Protein AF-A0A7X3VSR0-F1 (afdb_monomer_lite)

Structure (mmCIF, N/CA/C/O backbone):
data_AF-A0A7X3VSR0-F1
#
_entry.id   AF-A0A7X3VSR0-F1
#
loop_
_atom_site.group_PDB
_atom_site.id
_atom_site.type_symbol
_atom_site.label_atom_id
_atom_site.label_alt_id
_atom_site.label_comp_id
_atom_site.label_asym_id
_atom_site.label_entity_id
_atom_site.label_seq_id
_atom_site.pdbx_PDB_ins_code
_atom_site.Cartn_x
_atom_site.Cartn_y
_atom_site.Cartn_z
_atom_site.occupancy
_atom_site.B_iso_or_equiv
_atom_site.auth_seq_id
_atom_site.auth_comp_id
_atom_site.auth_asym_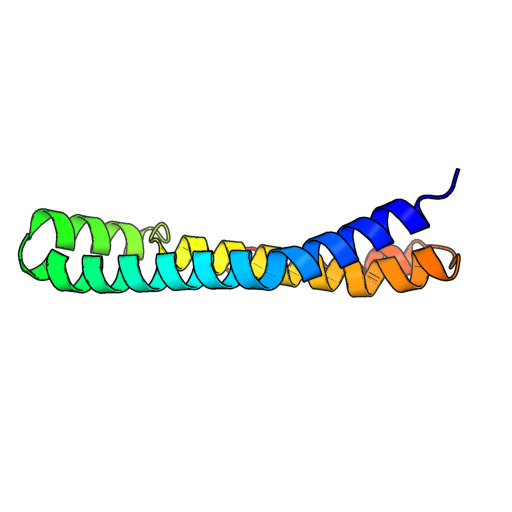id
_atom_site.auth_atom_id
_atom_site.pdbx_PDB_model_num
ATOM 1 N N . PHE A 1 1 ? 21.828 8.534 -21.388 1.00 67.94 1 PHE A N 1
ATOM 2 C CA . PHE A 1 1 ? 21.368 8.174 -20.030 1.00 67.94 1 PHE A CA 1
ATOM 3 C C . PHE A 1 1 ? 20.213 7.212 -20.214 1.00 67.94 1 PHE A C 1
ATOM 5 O O . PHE A 1 1 ? 19.333 7.540 -20.994 1.00 67.94 1 PHE A O 1
ATOM 12 N N . GLU A 1 2 ? 20.236 6.048 -19.562 1.00 77.44 2 GLU A N 1
ATOM 13 C CA . GLU A 1 2 ? 19.265 4.972 -19.809 1.00 77.44 2 GLU A CA 1
ATOM 14 C C . GLU A 1 2 ? 18.428 4.686 -18.561 1.00 77.44 2 GLU A C 1
ATOM 16 O O . GLU A 1 2 ? 18.957 4.290 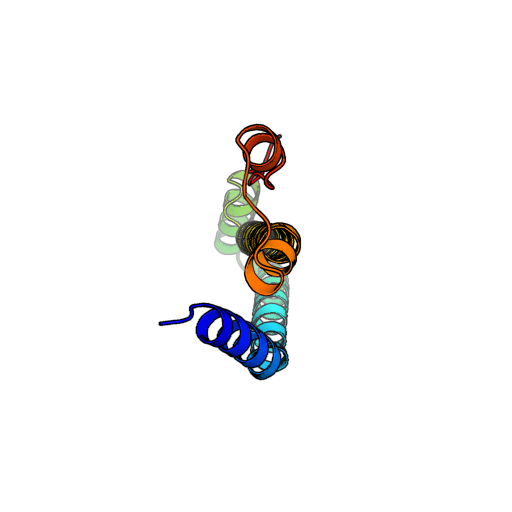-17.521 1.00 77.44 2 GLU A O 1
ATOM 21 N N . TRP A 1 3 ? 17.108 4.839 -18.672 1.00 85.19 3 TRP A N 1
ATOM 22 C CA . TRP A 1 3 ? 16.167 4.628 -17.564 1.00 85.19 3 TRP A CA 1
ATOM 23 C C . TRP A 1 3 ? 15.978 3.150 -17.190 1.00 85.19 3 TRP A C 1
ATOM 25 O O . TRP A 1 3 ? 15.480 2.847 -16.108 1.00 85.19 3 TRP A O 1
ATOM 35 N N . LYS A 1 4 ? 16.405 2.217 -18.050 1.00 89.12 4 LYS A N 1
ATOM 36 C CA . LYS A 1 4 ? 16.250 0.763 -17.862 1.00 89.12 4 LYS A CA 1
ATOM 37 C C . LYS A 1 4 ? 16.818 0.279 -16.521 1.00 89.12 4 LYS A C 1
ATOM 39 O O . LYS A 1 4 ? 16.168 -0.489 -15.816 1.00 89.12 4 LYS A O 1
ATOM 44 N N . TRP A 1 5 ? 17.990 0.783 -16.128 1.00 89.75 5 TRP A N 1
ATOM 45 C CA . TRP A 1 5 ? 18.618 0.436 -14.850 1.00 89.75 5 TRP A CA 1
ATOM 46 C C . TRP A 1 5 ? 17.788 0.880 -13.650 1.00 89.75 5 TRP A C 1
ATOM 48 O O . TRP A 1 5 ? 17.629 0.110 -12.710 1.00 89.75 5 TRP A O 1
ATOM 58 N N . TYR A 1 6 ? 17.209 2.081 -13.699 1.00 91.88 6 TYR A N 1
ATOM 59 C CA . TYR A 1 6 ? 16.367 2.601 -12.622 1.00 91.88 6 TYR A CA 1
ATOM 60 C C . TYR A 1 6 ? 15.173 1.672 -12.340 1.00 91.88 6 TYR A C 1
ATOM 62 O O . TYR A 1 6 ? 14.964 1.271 -11.195 1.00 91.88 6 TYR A O 1
ATOM 70 N N . TYR A 1 7 ? 14.454 1.240 -13.381 1.00 91.88 7 TYR A N 1
ATOM 71 C CA . TYR A 1 7 ? 13.312 0.327 -13.231 1.00 91.88 7 TYR A CA 1
ATOM 72 C C . TYR A 1 7 ? 13.714 -1.104 -12.850 1.00 91.88 7 TYR A C 1
ATOM 74 O O . TYR A 1 7 ? 13.003 -1.762 -12.087 1.00 91.88 7 TYR A O 1
ATOM 82 N N . ALA A 1 8 ? 14.868 -1.585 -13.323 1.00 90.62 8 ALA A N 1
ATOM 83 C CA . ALA A 1 8 ? 15.416 -2.869 -12.891 1.00 90.62 8 ALA A CA 1
ATOM 84 C C . ALA A 1 8 ? 15.785 -2.857 -11.396 1.00 90.62 8 ALA A C 1
ATOM 86 O O . ALA A 1 8 ? 15.450 -3.793 -10.671 1.00 90.62 8 ALA A O 1
ATOM 87 N N . PHE A 1 9 ? 16.406 -1.777 -10.905 1.00 92.69 9 PHE A N 1
ATOM 88 C CA . PHE A 1 9 ? 16.726 -1.625 -9.483 1.00 92.69 9 PHE A CA 1
ATOM 89 C C . PHE A 1 9 ? 15.474 -1.544 -8.609 1.00 92.69 9 PHE A C 1
ATOM 91 O O . PHE A 1 9 ? 15.456 -2.147 -7.538 1.00 92.69 9 PHE A O 1
ATOM 98 N N . GLN A 1 10 ? 14.414 -0.872 -9.064 1.00 91.38 10 GLN A N 1
ATOM 99 C CA . GLN A 1 10 ? 13.131 -0.872 -8.354 1.00 91.38 10 GLN A CA 1
ATOM 100 C C . GLN A 1 10 ? 12.541 -2.282 -8.231 1.00 91.38 10 GLN A C 1
ATOM 102 O O . GLN A 1 10 ? 12.080 -2.652 -7.157 1.00 91.38 10 GLN A O 1
ATOM 107 N N . GLN A 1 11 ? 12.616 -3.098 -9.289 1.00 91.75 11 GLN A N 1
ATOM 108 C CA . GLN A 1 11 ? 12.141 -4.485 -9.251 1.00 91.75 11 GLN A CA 1
ATOM 109 C C . GLN A 1 11 ? 12.916 -5.337 -8.232 1.00 91.75 11 GLN A C 1
ATOM 111 O O . GLN A 1 11 ? 12.310 -6.088 -7.469 1.00 91.75 11 GLN A O 1
ATOM 116 N N . VAL A 1 12 ? 14.246 -5.214 -8.191 1.00 94.75 12 VAL A N 1
ATOM 117 C CA . VAL A 1 12 ? 15.082 -5.923 -7.204 1.00 94.75 12 VAL A CA 1
ATOM 118 C C . VAL A 1 12 ? 14.823 -5.403 -5.784 1.00 94.75 12 VAL A C 1
ATOM 120 O O . VAL A 1 12 ? 14.778 -6.185 -4.832 1.00 94.75 12 VAL A O 1
ATOM 123 N N . GLY A 1 13 ? 14.606 -4.094 -5.633 1.00 95.94 13 GLY A N 1
ATOM 124 C CA . GLY A 1 13 ? 14.215 -3.471 -4.368 1.00 95.94 13 GLY A CA 1
ATOM 125 C C . GLY A 1 13 ? 12.884 -4.009 -3.839 1.00 95.94 13 GLY A C 1
ATOM 126 O O . GLY A 1 13 ? 12.814 -4.416 -2.680 1.00 95.94 13 GLY A O 1
ATOM 127 N N . ASP A 1 14 ? 11.863 -4.096 -4.698 1.00 94.75 14 ASP A N 1
ATOM 128 C CA . ASP A 1 14 ? 10.554 -4.680 -4.377 1.00 94.75 14 ASP A CA 1
ATOM 129 C C . ASP A 1 14 ? 10.692 -6.136 -3.906 1.00 94.75 14 ASP A C 1
ATOM 131 O O . ASP A 1 14 ? 10.126 -6.506 -2.879 1.00 94.75 14 ASP A O 1
ATOM 135 N N . GLN A 1 15 ? 11.481 -6.952 -4.615 1.00 96.06 15 GLN A N 1
ATOM 136 C CA . GLN A 1 15 ? 11.733 -8.355 -4.253 1.00 96.06 15 GLN A CA 1
ATOM 137 C C . GLN A 1 15 ? 12.457 -8.481 -2.909 1.00 96.06 15 GLN A C 1
ATOM 139 O O . GLN A 1 15 ? 12.096 -9.307 -2.073 1.00 96.06 15 GLN A O 1
ATOM 144 N N . THR A 1 16 ? 13.451 -7.626 -2.669 1.00 97.81 16 THR A N 1
ATOM 145 C CA . THR A 1 16 ? 14.201 -7.608 -1.404 1.00 97.81 16 THR A CA 1
ATOM 146 C C . THR A 1 16 ? 13.299 -7.212 -0.231 1.00 97.81 16 THR A C 1
ATOM 148 O O . THR A 1 16 ? 13.407 -7.776 0.859 1.00 97.81 16 THR A O 1
ATOM 151 N N . ALA A 1 17 ? 12.377 -6.268 -0.444 1.00 97.06 17 ALA A N 1
ATOM 152 C CA . ALA A 1 17 ? 11.441 -5.798 0.574 1.00 97.06 17 ALA A CA 1
ATOM 153 C C . ALA A 1 17 ? 10.190 -6.685 0.728 1.00 97.06 17 ALA A C 1
ATOM 155 O O . ALA A 1 17 ? 9.442 -6.512 1.697 1.00 97.06 17 ALA A O 1
ATOM 156 N N . GLU A 1 18 ? 9.944 -7.626 -0.189 1.00 97.06 18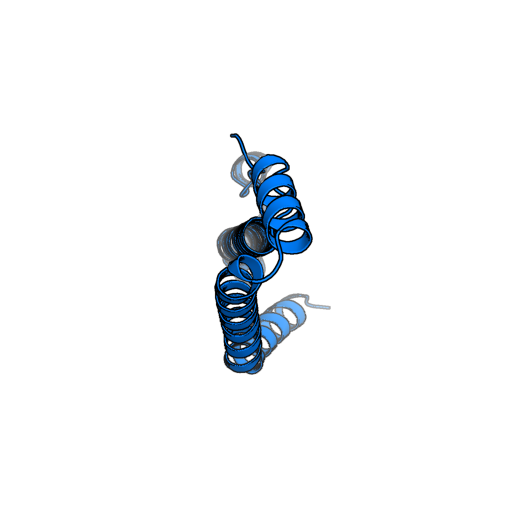 GLU A N 1
ATOM 157 C CA . GLU A 1 18 ? 8.723 -8.437 -0.227 1.00 97.06 18 GLU A CA 1
ATOM 158 C C . GLU A 1 18 ? 8.428 -9.134 1.112 1.00 97.06 18 GLU A C 1
ATOM 160 O O . GLU A 1 18 ? 7.311 -8.959 1.617 1.00 97.06 18 GLU A O 1
ATOM 165 N N . PRO A 1 19 ? 9.379 -9.848 1.758 1.00 98.19 19 PRO A N 1
ATOM 166 C CA . PRO A 1 19 ? 9.093 -10.546 3.011 1.00 98.19 19 PRO A CA 1
ATOM 167 C C . PRO A 1 19 ? 8.649 -9.589 4.122 1.00 98.19 19 PRO A C 1
ATOM 169 O O . PRO A 1 19 ? 7.698 -9.876 4.852 1.00 98.19 19 PRO A O 1
ATOM 172 N N . LEU A 1 20 ? 9.293 -8.420 4.214 1.00 98.38 20 LEU A N 1
ATOM 173 C CA . LEU A 1 20 ? 8.958 -7.389 5.193 1.00 98.38 20 LEU A CA 1
ATOM 174 C C . LEU A 1 20 ? 7.578 -6.785 4.909 1.00 98.38 20 LEU A C 1
ATOM 176 O O . LEU A 1 20 ? 6.767 -6.627 5.825 1.00 98.38 20 LEU A O 1
ATOM 180 N N . SER A 1 21 ? 7.289 -6.480 3.642 1.00 97.25 21 SER A N 1
ATOM 181 C CA . SER A 1 21 ? 5.999 -5.922 3.232 1.00 97.25 21 SER A CA 1
ATOM 182 C C . SER A 1 21 ? 4.847 -6.886 3.536 1.00 97.25 21 SER A C 1
ATOM 184 O O . SER A 1 21 ? 3.814 -6.464 4.068 1.00 97.25 21 SER A O 1
ATOM 186 N N . ARG A 1 22 ? 5.045 -8.186 3.282 1.00 97.69 22 ARG A N 1
ATOM 187 C CA . ARG A 1 22 ? 4.083 -9.246 3.616 1.00 97.69 22 ARG A CA 1
ATOM 188 C C . ARG A 1 22 ? 3.860 -9.362 5.120 1.00 97.69 22 ARG A C 1
ATOM 190 O O . ARG A 1 22 ? 2.715 -9.288 5.566 1.00 97.69 22 ARG A O 1
ATOM 197 N N . ALA A 1 23 ? 4.936 -9.449 5.903 1.00 98.44 23 ALA A N 1
ATOM 198 C CA . ALA A 1 23 ? 4.853 -9.551 7.360 1.00 98.44 23 ALA A CA 1
ATOM 199 C C . ALA A 1 23 ? 4.121 -8.348 7.982 1.00 98.44 23 ALA A C 1
ATOM 201 O O . ALA A 1 23 ? 3.299 -8.507 8.889 1.00 98.44 23 ALA A O 1
ATOM 202 N N . TYR A 1 24 ? 4.366 -7.142 7.463 1.00 98.00 24 TYR A N 1
ATOM 203 C CA . TYR A 1 24 ? 3.667 -5.933 7.888 1.00 98.00 24 TYR A CA 1
ATOM 204 C C . TYR A 1 24 ? 2.159 -6.000 7.598 1.00 98.00 24 TYR A C 1
ATOM 206 O O . TYR A 1 24 ? 1.343 -5.738 8.490 1.00 98.00 24 TYR A O 1
ATOM 214 N N . ARG A 1 25 ? 1.774 -6.405 6.379 1.00 97.88 25 ARG A N 1
ATOM 215 C CA . ARG A 1 25 ? 0.366 -6.567 5.979 1.00 97.88 25 ARG A CA 1
ATOM 216 C C . ARG A 1 25 ? -0.350 -7.609 6.841 1.00 97.88 25 ARG A C 1
ATOM 218 O O . ARG A 1 25 ? -1.436 -7.346 7.356 1.00 97.88 25 ARG A O 1
ATOM 225 N N . GLU A 1 26 ? 0.269 -8.764 7.057 1.00 98.25 26 GLU A N 1
ATOM 226 C CA . GLU A 1 26 ? -0.272 -9.828 7.910 1.00 98.25 26 GLU A CA 1
ATOM 227 C C . GLU A 1 26 ? -0.420 -9.376 9.368 1.00 98.25 26 GLU A C 1
ATOM 229 O O . GLU A 1 26 ? -1.444 -9.634 10.006 1.00 98.25 26 GLU A O 1
ATOM 234 N N . GLY A 1 27 ? 0.566 -8.645 9.897 1.00 98.50 27 GLY A N 1
ATOM 235 C CA . GLY A 1 27 ? 0.504 -8.064 11.236 1.00 98.50 27 GLY A CA 1
ATOM 236 C C . GLY A 1 27 ? -0.661 -7.087 11.396 1.00 98.50 27 GLY A C 1
ATOM 237 O O . GLY A 1 27 ? -1.364 -7.121 12.408 1.00 98.50 27 GLY A O 1
ATOM 238 N N . ARG A 1 28 ? -0.912 -6.261 10.377 1.00 98.19 28 ARG A N 1
ATOM 239 C CA . ARG A 1 28 ? -2.055 -5.344 10.302 1.00 98.19 28 ARG A CA 1
ATOM 240 C C . ARG A 1 28 ? -3.398 -6.086 10.310 1.00 98.19 28 ARG A C 1
ATOM 242 O O . ARG A 1 28 ? -4.263 -5.738 11.111 1.00 98.19 28 ARG A O 1
ATOM 249 N N . ILE A 1 29 ? -3.537 -7.151 9.518 1.00 98.44 29 ILE A N 1
ATOM 250 C CA . ILE A 1 29 ? -4.737 -8.011 9.505 1.00 98.44 29 ILE A CA 1
ATOM 251 C C . ILE A 1 29 ? -4.955 -8.673 10.872 1.00 98.44 29 ILE A C 1
ATOM 253 O O . ILE A 1 29 ? -6.066 -8.678 11.400 1.00 98.44 29 ILE A O 1
ATOM 257 N N . ARG A 1 30 ? -3.897 -9.222 11.477 1.00 98.50 30 ARG A N 1
ATOM 258 C CA . ARG A 1 30 ? -3.980 -9.880 12.789 1.00 98.50 30 ARG A CA 1
ATOM 259 C C . ARG A 1 30 ? -4.412 -8.908 13.888 1.00 98.50 30 ARG A C 1
ATOM 261 O O . ARG A 1 30 ? -5.265 -9.259 14.700 1.00 98.50 30 ARG A O 1
ATOM 268 N N . ARG A 1 31 ? -3.846 -7.697 13.902 1.00 98.19 31 ARG A N 1
ATOM 269 C CA . ARG A 1 31 ? -4.225 -6.636 14.849 1.00 98.19 31 ARG A CA 1
ATOM 270 C C . ARG A 1 31 ? -5.688 -6.241 14.693 1.00 98.19 31 ARG A C 1
ATOM 272 O O . ARG A 1 31 ? -6.375 -6.122 15.699 1.00 98.19 31 ARG A O 1
ATOM 279 N N . ASP A 1 32 ? -6.159 -6.084 13.458 1.00 97.75 32 ASP A N 1
ATOM 280 C CA . ASP A 1 32 ? -7.556 -5.746 13.188 1.00 97.75 32 ASP A CA 1
ATOM 281 C C . ASP A 1 32 ? -8.527 -6.828 13.683 1.00 97.75 32 ASP A C 1
ATOM 283 O O . ASP A 1 32 ? -9.511 -6.518 14.353 1.00 97.75 32 ASP A O 1
ATOM 287 N N . ARG A 1 33 ? -8.212 -8.108 13.440 1.00 97.69 33 ARG A N 1
ATOM 288 C CA . ARG A 1 33 ? -9.013 -9.240 13.935 1.00 97.69 33 ARG A CA 1
ATOM 289 C C . ARG A 1 33 ? -9.097 -9.259 15.458 1.00 97.69 33 ARG A C 1
ATOM 291 O O . ARG A 1 33 ? -10.191 -9.367 16.000 1.00 97.69 33 ARG A O 1
ATOM 298 N N . LEU A 1 34 ? -7.959 -9.116 16.142 1.00 98.25 34 LEU A N 1
ATOM 299 C CA . LEU A 1 34 ? -7.926 -9.075 17.606 1.00 98.25 34 LEU A CA 1
ATOM 300 C C . LEU A 1 34 ? -8.724 -7.884 18.152 1.00 98.25 34 LEU A C 1
ATOM 302 O O . LEU A 1 34 ? -9.503 -8.051 19.088 1.00 98.25 34 LEU A O 1
ATOM 306 N N . ALA A 1 35 ? -8.564 -6.701 17.551 1.00 96.62 35 ALA A N 1
ATOM 307 C CA . ALA A 1 35 ? -9.330 -5.515 17.921 1.00 96.62 35 ALA A CA 1
ATOM 308 C C . ALA A 1 35 ? -10.838 -5.730 17.724 1.00 96.62 35 ALA A C 1
ATOM 310 O O . ALA A 1 35 ? -11.621 -5.348 18.588 1.00 96.62 35 ALA A O 1
ATOM 311 N N . GLY A 1 36 ? -11.244 -6.396 16.639 1.00 96.94 36 GLY A N 1
ATOM 312 C CA . GLY A 1 36 ? -12.632 -6.792 16.404 1.00 96.94 36 GLY A CA 1
ATOM 313 C C . GLY A 1 36 ? -13.183 -7.720 17.490 1.00 96.94 36 GLY A C 1
ATOM 314 O O . GLY A 1 36 ? -14.294 -7.500 17.964 1.00 96.94 36 GLY A O 1
ATOM 315 N N . THR A 1 37 ? -12.403 -8.708 17.937 1.00 97.56 37 THR A N 1
ATOM 316 C CA . THR A 1 37 ? -12.800 -9.591 19.046 1.00 97.56 37 THR A CA 1
ATOM 317 C C . THR A 1 37 ? -12.939 -8.821 20.360 1.00 97.56 37 THR A C 1
ATOM 319 O O . THR A 1 37 ? -13.942 -8.967 21.054 1.00 97.56 37 THR A O 1
ATOM 322 N N . LEU A 1 38 ? -11.964 -7.972 20.696 1.00 97.62 38 LEU A N 1
ATOM 323 C CA . LEU A 1 38 ? -11.977 -7.190 21.937 1.00 97.62 38 LEU A CA 1
ATOM 324 C C . LEU A 1 38 ? -13.054 -6.098 21.948 1.00 97.62 38 LEU A C 1
ATOM 326 O O . LEU A 1 38 ? -13.526 -5.727 23.020 1.00 97.62 38 LEU A O 1
ATOM 330 N N . ALA A 1 39 ? -13.479 -5.604 20.781 1.00 97.38 39 ALA A N 1
ATOM 331 C CA . ALA A 1 39 ? -14.519 -4.583 20.675 1.00 97.38 39 ALA A CA 1
ATOM 332 C C . ALA A 1 39 ? -15.857 -5.030 21.288 1.00 97.38 39 ALA A C 1
ATOM 334 O O . ALA A 1 39 ? -16.594 -4.190 21.789 1.00 97.38 39 ALA A O 1
ATOM 335 N N . TRP A 1 40 ? -16.147 -6.334 21.340 1.00 97.12 40 TRP A N 1
ATOM 336 C CA . TRP A 1 40 ? -17.343 -6.860 22.014 1.00 97.12 40 TRP A CA 1
ATOM 337 C C . TRP A 1 40 ? -17.389 -6.561 23.516 1.00 97.12 40 TRP A C 1
ATOM 339 O O . TRP A 1 40 ? -18.470 -6.515 24.095 1.00 97.12 40 TRP A O 1
ATOM 349 N N . LEU A 1 41 ? -16.237 -6.312 24.143 1.00 98.06 41 LEU A N 1
ATOM 350 C CA . LEU A 1 41 ? -16.144 -5.936 25.555 1.00 98.06 41 LEU A CA 1
ATOM 351 C C . LEU A 1 41 ? -16.412 -4.437 25.788 1.00 98.06 41 LEU A C 1
ATOM 353 O O . LEU A 1 41 ? -16.494 -4.003 26.934 1.00 98.06 41 LEU A O 1
ATOM 357 N N . SER A 1 42 ? -16.527 -3.632 24.724 1.00 97.94 42 SER A N 1
ATOM 358 C CA . SER A 1 42 ? -16.687 -2.177 24.791 1.00 97.94 42 SER A CA 1
ATOM 359 C C . SER A 1 42 ? -17.710 -1.690 23.756 1.00 97.94 42 SER A C 1
ATOM 361 O O . SER A 1 42 ? -17.368 -1.522 22.580 1.00 97.94 42 SER A O 1
ATOM 363 N N . PRO A 1 43 ? -18.962 -1.401 24.168 1.00 96.62 43 PRO A N 1
ATOM 364 C CA . PRO A 1 43 ? -20.000 -0.929 23.252 1.00 96.62 43 PRO A CA 1
ATOM 365 C C . PRO A 1 43 ? -19.589 0.281 22.389 1.00 96.62 43 PRO A C 1
ATOM 367 O O . PRO A 1 43 ? -19.852 0.249 21.185 1.00 96.62 43 PRO A O 1
ATOM 370 N N . PRO A 1 44 ? -18.878 1.307 22.913 1.00 97.94 44 PRO A N 1
ATOM 371 C CA . PRO A 1 44 ? -18.393 2.408 22.077 1.00 97.94 44 PRO A CA 1
ATOM 372 C C . PRO A 1 44 ? -17.403 1.966 20.987 1.00 97.94 44 PRO A C 1
ATOM 374 O O . PRO A 1 44 ? -17.449 2.468 19.861 1.00 97.94 44 PRO A O 1
ATOM 377 N N . ALA A 1 45 ? -16.513 1.015 21.294 1.00 97.25 45 ALA A N 1
ATOM 378 C CA . ALA A 1 45 ? -15.541 0.502 20.329 1.00 97.25 45 ALA A CA 1
ATOM 379 C C . ALA A 1 45 ? -16.221 -0.304 19.213 1.00 97.25 45 ALA A C 1
ATOM 381 O O . ALA A 1 45 ? -15.897 -0.125 18.036 1.00 97.25 45 ALA A O 1
ATOM 382 N N . LEU A 1 46 ? -17.197 -1.148 19.565 1.00 98.12 46 LEU A N 1
ATOM 383 C CA . LEU A 1 46 ? -17.994 -1.900 18.595 1.00 98.12 46 LEU A CA 1
ATOM 384 C C . LEU A 1 46 ? -18.801 -0.966 17.681 1.00 98.12 46 LEU A C 1
ATOM 386 O O . LEU A 1 46 ? -18.790 -1.139 16.460 1.00 98.12 46 LEU A O 1
ATOM 390 N N . LEU A 1 47 ? -19.444 0.061 18.246 1.00 98.25 47 LEU A N 1
ATOM 391 C CA . LEU A 1 47 ? -20.169 1.066 17.466 1.00 98.25 47 LEU A CA 1
ATOM 392 C C . LEU A 1 47 ? -19.236 1.810 16.499 1.00 98.25 47 LEU A C 1
ATOM 394 O O . LEU A 1 47 ? -19.543 1.954 15.322 1.00 98.25 47 LEU A O 1
ATOM 398 N N . THR A 1 48 ? -18.056 2.226 16.956 1.00 97.62 48 THR A N 1
ATOM 399 C CA . THR A 1 48 ? -17.090 2.921 16.090 1.00 97.62 48 THR A CA 1
ATOM 400 C C . THR A 1 48 ? -16.657 2.035 14.922 1.00 97.62 48 THR A C 1
ATOM 402 O O . THR A 1 48 ? -16.650 2.472 13.773 1.00 97.62 48 THR A O 1
ATOM 405 N N . ARG A 1 49 ? -16.348 0.763 15.194 1.00 97.31 49 ARG A N 1
ATOM 406 C CA . ARG A 1 49 ? -15.941 -0.201 14.166 1.00 97.31 49 ARG A CA 1
ATOM 407 C C . ARG A 1 49 ? -17.051 -0.481 13.150 1.00 97.31 49 ARG A C 1
ATOM 409 O O . ARG A 1 49 ? -16.769 -0.609 11.961 1.00 97.31 49 ARG A O 1
ATOM 416 N N . THR A 1 50 ? -18.302 -0.578 13.597 1.00 97.62 50 THR A N 1
ATOM 417 C CA . THR A 1 50 ? -19.446 -0.772 12.690 1.00 97.62 50 THR A CA 1
ATOM 418 C C . THR A 1 50 ? -19.670 0.448 11.802 1.00 97.62 50 THR A C 1
ATOM 420 O O . THR A 1 50 ? -19.802 0.285 10.590 1.00 97.62 50 THR A O 1
ATOM 423 N N . LEU A 1 51 ? -19.608 1.662 12.358 1.00 98.38 51 LEU A N 1
ATOM 424 C CA . LEU A 1 51 ? -19.697 2.901 11.580 1.00 98.38 51 LEU A CA 1
ATOM 425 C C . LEU A 1 51 ? -18.565 3.019 10.551 1.00 98.38 51 LEU A C 1
ATOM 427 O O . LEU A 1 51 ? -18.821 3.396 9.412 1.00 98.38 51 LEU A O 1
ATOM 431 N N . GLN A 1 52 ? -17.337 2.634 10.910 1.00 97.62 52 GLN A N 1
ATOM 432 C CA . GLN A 1 52 ? -16.213 2.577 9.968 1.00 97.62 52 GLN A CA 1
ATOM 433 C C . GLN A 1 52 ? -16.483 1.616 8.805 1.00 97.62 52 GLN A C 1
ATOM 435 O O . GLN A 1 52 ? -16.202 1.962 7.660 1.00 97.62 52 GLN A O 1
ATOM 440 N N . GLY A 1 53 ? -17.045 0.435 9.084 1.00 96.19 53 GLY A N 1
ATOM 441 C CA . GLY A 1 53 ? -17.437 -0.524 8.049 1.00 96.19 53 GLY A CA 1
ATOM 442 C C . GLY A 1 53 ? -18.523 0.021 7.119 1.00 96.19 53 GLY A C 1
ATOM 443 O O . GLY A 1 53 ? -18.388 -0.075 5.906 1.00 96.19 53 GLY A O 1
ATOM 444 N N . ILE A 1 54 ? -19.562 0.658 7.671 1.00 97.62 54 ILE A N 1
ATOM 445 C CA . ILE A 1 54 ? -20.632 1.294 6.879 1.00 97.62 54 ILE A CA 1
ATOM 446 C C . ILE A 1 54 ? -20.071 2.419 6.002 1.00 97.62 54 ILE A C 1
ATOM 448 O O . ILE A 1 54 ? -20.466 2.563 4.849 1.00 97.62 54 ILE A O 1
ATOM 452 N N . ALA A 1 55 ? -19.134 3.201 6.532 1.00 97.06 55 ALA A N 1
ATOM 453 C CA . ALA A 1 55 ? -18.504 4.298 5.809 1.00 97.06 55 ALA A C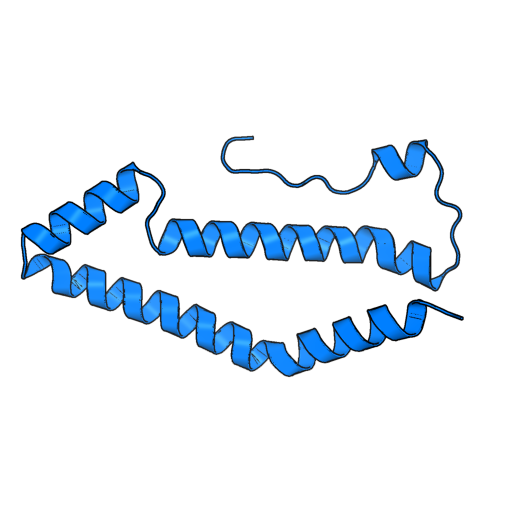A 1
ATOM 454 C C . ALA A 1 55 ? -17.437 3.844 4.792 1.00 97.06 55 ALA A C 1
ATOM 456 O O . ALA A 1 55 ? -16.860 4.697 4.123 1.00 97.06 55 ALA A O 1
ATOM 457 N N . GLY A 1 56 ? -17.116 2.547 4.698 1.00 96.31 56 GLY A N 1
ATOM 458 C CA . GLY A 1 56 ? -16.022 2.055 3.851 1.00 96.31 56 GLY A CA 1
ATOM 459 C C . GLY A 1 56 ? -14.643 2.577 4.276 1.00 96.31 56 GLY A C 1
ATOM 460 O O . GLY A 1 56 ? -13.736 2.717 3.459 1.00 96.31 56 GLY A O 1
ATOM 461 N N . THR A 1 57 ? -14.487 2.917 5.556 1.00 96.38 57 THR A N 1
ATOM 462 C CA . THR A 1 57 ? -13.248 3.455 6.146 1.00 96.38 57 THR A CA 1
ATOM 463 C C . THR A 1 57 ? -12.648 2.502 7.171 1.00 96.38 57 THR A C 1
ATOM 465 O O . THR A 1 57 ? -11.784 2.884 7.965 1.00 96.38 57 THR A O 1
ATOM 468 N N . SER A 1 58 ? -13.090 1.243 7.178 1.00 96.94 58 SER A N 1
ATOM 469 C CA . SER A 1 58 ? -12.503 0.249 8.057 1.00 96.94 58 SER A CA 1
ATOM 470 C C . SER A 1 58 ? -11.060 -0.042 7.652 1.00 96.94 58 SER A C 1
ATOM 472 O O . SER A 1 58 ? -10.601 0.195 6.531 1.00 96.94 58 SER A O 1
ATOM 474 N N . MET A 1 59 ? -10.328 -0.636 8.583 1.00 96.50 59 MET A N 1
ATOM 475 C CA . MET A 1 59 ? -8.981 -1.121 8.326 1.00 96.50 59 MET A CA 1
ATOM 476 C C . MET A 1 59 ? -8.928 -2.129 7.160 1.00 96.50 59 MET A C 1
ATOM 478 O O . MET A 1 59 ? -7.962 -2.147 6.397 1.00 96.50 59 MET A O 1
ATOM 482 N N . MET A 1 60 ? -9.973 -2.944 6.988 1.00 96.38 60 MET A N 1
ATOM 483 C CA . MET A 1 60 ? -10.062 -3.887 5.872 1.00 96.38 60 MET A CA 1
ATOM 484 C C . MET A 1 60 ? -10.298 -3.177 4.536 1.00 96.38 60 MET A C 1
ATOM 486 O O . MET A 1 60 ? -9.685 -3.569 3.543 1.00 96.38 60 MET A O 1
ATOM 490 N N . ASP A 1 61 ? -11.091 -2.104 4.515 1.00 96.12 61 ASP A N 1
ATOM 491 C CA . ASP A 1 61 ? -11.300 -1.284 3.313 1.00 96.12 61 ASP A CA 1
ATOM 492 C C . ASP A 1 61 ? -9.998 -0.609 2.868 1.00 96.12 61 ASP A C 1
ATOM 494 O O . ASP A 1 61 ? -9.638 -0.647 1.688 1.00 96.12 61 ASP A O 1
ATOM 498 N N . SER A 1 62 ? -9.228 -0.081 3.826 1.00 96.00 62 SER A N 1
ATOM 499 C CA . SER A 1 62 ? -7.892 0.474 3.576 1.00 96.00 62 SER A CA 1
ATOM 500 C C . SER A 1 62 ? -6.941 -0.574 2.980 1.00 96.00 62 SER A C 1
ATOM 502 O O . SER A 1 62 ? -6.302 -0.318 1.960 1.00 96.00 62 SER A O 1
ATOM 504 N N . LEU A 1 63 ? -6.887 -1.785 3.547 1.00 96.50 63 LEU A N 1
ATOM 505 C CA . LEU A 1 63 ? -6.050 -2.873 3.022 1.00 96.50 63 LEU A CA 1
ATOM 506 C C . LEU A 1 63 ? -6.498 -3.367 1.637 1.00 96.50 63 LEU A C 1
ATOM 508 O O . LEU A 1 63 ? -5.662 -3.809 0.837 1.00 96.50 63 LEU A O 1
ATOM 512 N N . ALA A 1 64 ? -7.799 -3.324 1.352 1.00 95.69 64 ALA A N 1
ATOM 513 C CA . ALA A 1 64 ? -8.342 -3.649 0.039 1.00 95.69 64 ALA A CA 1
ATOM 514 C C . ALA A 1 64 ? -7.940 -2.590 -0.996 1.00 95.69 64 ALA A C 1
ATOM 516 O O . ALA A 1 64 ? -7.504 -2.943 -2.091 1.00 95.69 64 ALA A O 1
ATOM 517 N N . TYR A 1 65 ? -8.008 -1.305 -0.642 1.00 95.31 65 TYR A N 1
ATOM 518 C CA . TYR A 1 65 ? -7.500 -0.223 -1.485 1.00 95.31 65 TYR A CA 1
ATOM 519 C C . TYR A 1 65 ? -5.997 -0.363 -1.759 1.00 95.31 65 TYR A C 1
ATOM 521 O O . TYR A 1 65 ? -5.584 -0.344 -2.917 1.00 95.31 65 TYR A O 1
ATOM 529 N N . GLU A 1 66 ? -5.187 -0.606 -0.724 1.00 95.81 66 GLU A N 1
ATOM 530 C CA . GLU A 1 66 ? -3.747 -0.852 -0.880 1.00 95.81 66 GLU A CA 1
ATOM 531 C C . GLU A 1 66 ? -3.458 -2.023 -1.832 1.00 95.81 66 GLU A C 1
ATOM 533 O O . GLU A 1 66 ? -2.483 -1.979 -2.582 1.00 95.81 66 GLU A O 1
ATO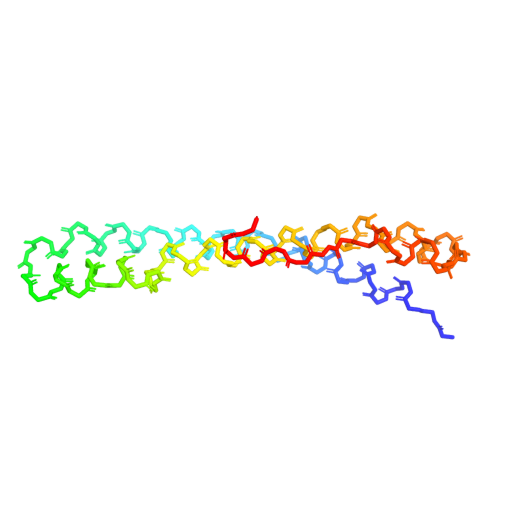M 538 N N . GLN A 1 67 ? -4.288 -3.073 -1.818 1.00 96.06 67 GLN A N 1
ATOM 539 C CA . GLN A 1 67 ? -4.145 -4.189 -2.755 1.00 96.06 67 GLN A CA 1
ATOM 540 C C . GLN A 1 67 ? -4.450 -3.768 -4.192 1.00 96.06 67 GLN A C 1
ATOM 542 O O . GLN A 1 67 ? -3.636 -4.033 -5.068 1.00 96.06 67 GLN A O 1
ATOM 547 N N . ARG A 1 68 ? -5.550 -3.042 -4.428 1.00 95.62 68 ARG A N 1
ATOM 548 C CA . ARG A 1 68 ? -5.896 -2.545 -5.772 1.00 95.62 68 ARG A CA 1
ATOM 549 C C . ARG A 1 68 ? -4.787 -1.681 -6.366 1.00 95.62 68 ARG A C 1
ATOM 551 O O . ARG A 1 68 ? -4.471 -1.817 -7.541 1.00 95.62 68 ARG A O 1
ATOM 558 N N . VAL A 1 69 ? -4.156 -0.830 -5.554 1.00 95.56 69 VAL A N 1
ATOM 559 C CA . VAL A 1 69 ? -3.009 -0.017 -5.993 1.00 95.56 69 VAL A CA 1
ATOM 560 C C . VAL A 1 69 ? -1.823 -0.900 -6.392 1.00 95.56 69 VAL A C 1
ATOM 562 O O . VAL A 1 69 ? -1.187 -0.644 -7.413 1.00 95.56 69 VAL A O 1
ATOM 565 N N . ARG A 1 70 ? -1.530 -1.960 -5.628 1.00 95.19 70 ARG A N 1
ATOM 566 C CA . ARG A 1 70 ? -0.453 -2.914 -5.955 1.00 95.19 70 ARG A CA 1
ATOM 567 C C . ARG A 1 70 ? -0.741 -3.682 -7.238 1.00 95.19 70 ARG A C 1
ATOM 569 O O . ARG A 1 70 ? 0.160 -3.823 -8.062 1.00 95.19 70 ARG A O 1
ATOM 576 N N . ASP A 1 71 ? -1.975 -4.138 -7.414 1.00 96.25 71 ASP A N 1
ATOM 577 C CA . ASP A 1 71 ? -2.405 -4.870 -8.606 1.00 96.25 71 ASP A CA 1
ATOM 578 C C . ASP A 1 71 ? -2.341 -3.969 -9.843 1.00 96.25 71 ASP A C 1
ATOM 580 O O . ASP A 1 71 ? -1.803 -4.363 -10.878 1.00 96.25 71 ASP A O 1
ATOM 584 N N . PHE A 1 72 ? -2.792 -2.720 -9.715 1.00 96.62 72 PHE A N 1
ATOM 585 C CA . PHE A 1 72 ? -2.674 -1.722 -10.772 1.00 96.62 72 PHE A CA 1
ATOM 586 C C . PHE A 1 72 ? -1.215 -1.417 -11.116 1.00 96.62 72 PHE A C 1
ATOM 588 O O . PHE A 1 72 ? -0.839 -1.433 -12.286 1.00 96.62 72 PHE A O 1
ATOM 595 N N . HIS A 1 73 ? -0.358 -1.219 -10.112 1.00 95.19 73 HIS A N 1
ATOM 596 C CA . HIS A 1 73 ? 1.071 -1.026 -10.341 1.00 95.19 73 HIS A CA 1
ATOM 597 C C . HIS A 1 73 ? 1.703 -2.240 -11.037 1.00 95.19 73 HIS A C 1
ATOM 599 O O . HIS A 1 73 ? 2.510 -2.087 -11.954 1.00 95.19 73 HIS A O 1
ATOM 605 N N . ALA A 1 74 ? 1.308 -3.459 -10.663 1.00 95.12 74 ALA A N 1
ATOM 606 C CA . ALA A 1 74 ? 1.739 -4.661 -11.361 1.00 95.12 74 ALA A CA 1
ATOM 607 C C . ALA A 1 74 ? 1.269 -4.659 -12.823 1.00 95.12 74 ALA A C 1
ATOM 609 O O . ALA A 1 74 ? 2.084 -4.943 -13.700 1.00 95.12 74 ALA A O 1
ATOM 610 N N . ALA A 1 75 ? 0.016 -4.299 -13.107 1.00 96.25 75 ALA A N 1
ATOM 611 C CA . ALA A 1 75 ? -0.498 -4.187 -14.472 1.00 96.25 75 ALA A CA 1
ATOM 612 C C . ALA A 1 75 ? 0.296 -3.162 -15.298 1.00 96.25 75 ALA A C 1
ATOM 614 O O . ALA A 1 75 ? 0.694 -3.461 -16.425 1.00 96.25 75 ALA A O 1
ATOM 615 N N . LEU A 1 76 ? 0.615 -1.999 -14.718 1.00 94.62 76 LEU A N 1
ATOM 616 C CA . LEU A 1 76 ? 1.471 -0.994 -15.353 1.00 94.62 76 LEU A CA 1
ATOM 617 C C . LEU A 1 76 ? 2.849 -1.561 -15.693 1.00 94.62 76 LEU A C 1
ATOM 619 O O . LEU A 1 76 ? 3.311 -1.379 -16.816 1.00 94.62 76 LEU A O 1
ATOM 623 N N . ARG A 1 77 ? 3.499 -2.285 -14.773 1.00 94.12 77 ARG A N 1
ATOM 624 C CA . ARG A 1 77 ? 4.801 -2.912 -15.058 1.00 94.12 77 ARG A CA 1
ATOM 625 C C . ARG A 1 77 ? 4.708 -3.935 -16.184 1.00 94.12 77 ARG A C 1
ATOM 627 O O . ARG A 1 77 ? 5.527 -3.895 -17.095 1.00 94.12 77 ARG A O 1
ATOM 634 N N . HIS A 1 78 ? 3.706 -4.813 -16.163 1.00 93.62 78 HIS A N 1
ATOM 635 C CA . HIS A 1 78 ? 3.509 -5.804 -17.228 1.00 93.62 78 HIS A CA 1
ATOM 636 C C . HIS A 1 78 ? 3.255 -5.147 -18.589 1.00 93.62 78 HIS A C 1
ATOM 638 O O . HIS A 1 78 ? 3.679 -5.679 -19.612 1.00 93.62 78 HIS A O 1
ATOM 644 N N . TYR A 1 79 ? 2.607 -3.981 -18.606 1.00 94.12 79 TYR A N 1
ATOM 645 C CA . TYR A 1 79 ? 2.371 -3.220 -19.823 1.00 94.12 79 TYR A CA 1
ATOM 646 C C . TYR A 1 79 ? 3.628 -2.462 -20.295 1.00 94.12 79 TYR A C 1
ATOM 648 O O . TYR A 1 79 ? 4.045 -2.602 -21.445 1.00 94.12 79 TYR A O 1
ATOM 656 N N . TYR A 1 80 ? 4.267 -1.674 -19.429 1.00 92.06 80 TYR A N 1
ATOM 657 C CA . TYR A 1 80 ? 5.342 -0.758 -19.823 1.00 92.06 80 TYR A CA 1
ATOM 658 C C . TYR A 1 80 ? 6.730 -1.393 -19.867 1.00 92.06 80 TYR A C 1
ATOM 660 O O . TYR A 1 80 ? 7.534 -0.992 -20.705 1.00 92.06 80 TYR A O 1
ATOM 668 N N . TYR A 1 81 ? 7.050 -2.367 -19.009 1.00 92.44 81 TYR A N 1
ATOM 669 C CA . TYR A 1 81 ? 8.418 -2.896 -18.945 1.00 92.44 81 TYR A CA 1
ATOM 670 C C . TYR A 1 81 ? 8.838 -3.591 -20.246 1.00 92.44 81 TYR A C 1
ATOM 672 O O . TYR A 1 81 ? 9.907 -3.251 -20.748 1.00 92.44 81 TYR A O 1
ATOM 680 N N . PRO A 1 82 ? 8.042 -4.487 -20.866 1.00 91.50 82 PRO A N 1
ATOM 681 C CA . PRO A 1 82 ? 8.430 -5.089 -22.141 1.00 91.50 82 PRO A CA 1
ATOM 682 C C . PRO A 1 82 ? 8.739 -4.038 -23.213 1.00 91.50 82 PRO A C 1
ATOM 684 O O . PRO A 1 82 ? 9.785 -4.118 -23.853 1.00 91.50 82 PRO A O 1
ATOM 687 N N . ARG A 1 83 ? 7.886 -3.010 -23.320 1.00 91.06 83 ARG A N 1
ATOM 688 C CA . ARG A 1 83 ? 8.044 -1.892 -24.259 1.00 91.06 83 ARG A CA 1
ATOM 689 C C . ARG A 1 83 ? 9.317 -1.094 -23.990 1.00 91.06 83 ARG A C 1
ATOM 691 O O . ARG A 1 83 ? 10.094 -0.858 -24.905 1.00 91.06 83 ARG A O 1
ATOM 698 N N . LEU A 1 84 ? 9.558 -0.736 -22.726 1.00 90.12 84 LEU A N 1
ATOM 699 C CA . LEU A 1 84 ? 10.740 0.015 -22.310 1.00 90.12 84 LEU A CA 1
ATOM 700 C C . LEU A 1 84 ? 12.031 -0.768 -22.570 1.00 90.12 84 LEU A C 1
ATOM 702 O O . LEU A 1 84 ? 12.992 -0.210 -23.081 1.00 90.12 84 LEU A O 1
ATOM 706 N N . PHE A 1 85 ? 12.090 -2.048 -22.197 1.00 90.81 85 PHE A N 1
ATOM 707 C CA . PHE A 1 85 ? 13.327 -2.825 -22.299 1.00 90.81 85 PHE A CA 1
ATOM 708 C C . PHE A 1 85 ? 13.655 -3.245 -23.739 1.00 90.81 85 PHE A C 1
ATOM 710 O O . PHE A 1 85 ? 14.839 -3.390 -24.048 1.00 90.81 85 PHE A O 1
ATOM 717 N N . ARG A 1 86 ? 12.644 -3.393 -24.607 1.00 91.50 86 ARG A N 1
ATOM 718 C CA . ARG A 1 86 ? 12.791 -3.733 -26.036 1.00 91.50 86 ARG A CA 1
ATOM 719 C C . ARG A 1 86 ? 12.789 -2.527 -26.981 1.00 91.50 86 ARG A C 1
ATOM 721 O O . ARG A 1 86 ? 12.852 -2.731 -28.187 1.00 91.50 86 ARG A O 1
ATOM 728 N N . ASP A 1 87 ? 12.704 -1.311 -26.446 1.00 88.00 87 ASP A N 1
ATOM 729 C CA . ASP A 1 87 ? 12.647 -0.067 -27.225 1.00 88.00 87 ASP A CA 1
ATOM 730 C C . ASP A 1 87 ? 11.483 -0.046 -28.243 1.00 88.00 87 ASP A C 1
ATOM 732 O O . ASP A 1 87 ? 11.621 0.422 -29.373 1.00 88.00 87 ASP A O 1
ATOM 736 N N . GLU A 1 88 ? 10.317 -0.570 -27.844 1.00 88.44 88 GLU A N 1
ATOM 737 C CA . GLU A 1 88 ? 9.107 -0.567 -28.678 1.00 88.44 88 GLU A CA 1
ATOM 738 C C . GLU A 1 88 ? 8.540 0.859 -28.810 1.00 88.44 88 GLU A C 1
ATOM 740 O O . GLU A 1 88 ? 8.447 1.608 -27.833 1.00 88.44 88 GLU A O 1
ATOM 745 N N . VAL A 1 89 ? 8.110 1.234 -30.020 1.00 85.44 89 VAL A N 1
ATOM 746 C CA . VAL A 1 89 ? 7.469 2.533 -30.273 1.00 85.44 89 VAL A CA 1
ATOM 747 C C . VAL A 1 89 ? 6.067 2.546 -29.664 1.00 85.44 89 VAL A C 1
ATOM 749 O O . VAL A 1 89 ? 5.232 1.695 -29.967 1.00 85.44 89 VAL A O 1
ATOM 752 N N . VAL A 1 90 ? 5.795 3.544 -28.826 1.00 85.25 90 VAL A N 1
ATOM 753 C CA . VAL A 1 90 ? 4.480 3.759 -28.216 1.00 85.25 90 V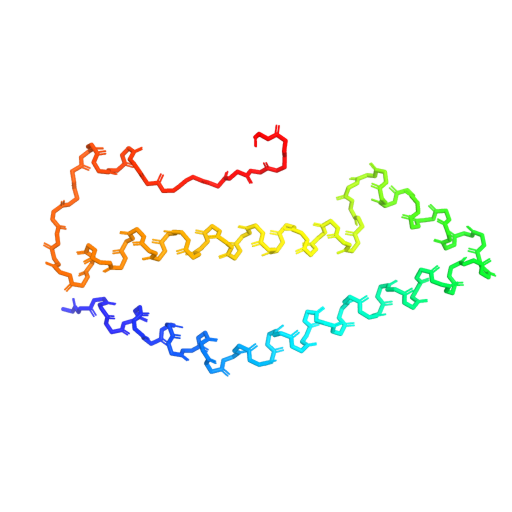AL A CA 1
ATOM 754 C C . VAL A 1 90 ? 3.614 4.582 -29.175 1.00 85.25 90 VAL A C 1
ATOM 756 O O . VAL A 1 90 ? 3.871 5.765 -29.382 1.00 85.25 90 VAL A O 1
ATOM 759 N N . SER A 1 91 ? 2.603 3.951 -29.774 1.00 88.62 91 SER A N 1
ATOM 760 C CA . SER A 1 91 ? 1.592 4.601 -30.623 1.00 88.62 91 SER A CA 1
ATOM 761 C C . SER A 1 91 ? 0.375 5.067 -29.818 1.00 88.62 91 SER A C 1
ATOM 763 O O . SER A 1 91 ? 0.119 4.546 -28.729 1.00 88.62 91 SER A O 1
ATOM 765 N N . ASP A 1 92 ? -0.434 5.970 -30.380 1.00 90.44 92 ASP A N 1
ATOM 766 C CA . ASP A 1 92 ? -1.709 6.398 -29.779 1.00 90.44 92 ASP A CA 1
ATOM 767 C C . ASP A 1 92 ? -2.660 5.221 -29.517 1.00 90.44 92 ASP A C 1
ATOM 769 O O . ASP A 1 92 ? -3.288 5.141 -28.462 1.00 90.44 92 ASP A O 1
ATOM 773 N N . GLU A 1 93 ? -2.710 4.254 -30.438 1.00 88.56 93 GLU A N 1
ATOM 774 C CA . GLU A 1 93 ? -3.485 3.023 -30.260 1.00 88.56 93 GLU A CA 1
ATOM 775 C C . GLU A 1 93 ? -2.986 2.221 -29.055 1.00 88.56 93 GLU A C 1
ATOM 777 O O . GLU A 1 93 ? -3.783 1.775 -28.228 1.00 88.56 93 GLU A O 1
ATOM 782 N N . SER A 1 94 ? -1.665 2.072 -28.912 1.00 87.31 94 SER A N 1
ATOM 783 C CA . SER A 1 94 ? -1.101 1.373 -27.762 1.00 87.31 94 SER A CA 1
ATOM 784 C C . SER A 1 94 ? -1.432 2.108 -26.462 1.00 87.31 94 SER A C 1
ATOM 786 O O . SER A 1 94 ? -1.869 1.465 -25.508 1.00 87.31 94 SER A O 1
ATOM 788 N N . LEU A 1 95 ? -1.329 3.442 -26.431 1.00 88.44 95 LEU A N 1
ATOM 789 C CA . LEU A 1 95 ? -1.682 4.256 -25.266 1.00 88.44 95 LEU A CA 1
ATOM 790 C C . LEU A 1 95 ? -3.142 4.071 -24.846 1.00 88.44 95 LEU A C 1
ATOM 792 O O . LEU A 1 95 ? -3.415 4.047 -23.647 1.00 88.44 95 LEU A O 1
ATOM 796 N N . GLY A 1 96 ? -4.057 3.876 -25.798 1.00 91.50 96 GLY A N 1
ATOM 797 C CA . GLY A 1 96 ? -5.457 3.544 -25.519 1.00 91.50 96 GLY A CA 1
ATOM 798 C C . GLY A 1 96 ? -5.660 2.194 -24.815 1.00 91.50 96 GLY A C 1
ATOM 799 O O . GLY A 1 96 ? -6.674 2.002 -24.153 1.00 91.50 96 GLY A O 1
ATOM 800 N N . GLN A 1 97 ? -4.694 1.274 -24.902 1.00 91.38 97 GLN A N 1
ATOM 801 C CA . GLN A 1 97 ? -4.732 -0.060 -24.279 1.00 91.38 97 GLN A CA 1
ATOM 802 C C . GLN A 1 97 ? -4.049 -0.114 -22.904 1.00 91.38 97 GLN A C 1
ATOM 804 O O . GLN A 1 97 ? -3.899 -1.196 -22.326 1.00 91.38 97 GLN A O 1
ATOM 809 N N . ARG A 1 98 ? -3.564 1.021 -22.388 1.00 93.44 98 ARG A N 1
ATOM 810 C CA . ARG A 1 98 ? -2.885 1.052 -21.089 1.00 93.44 98 ARG A CA 1
ATOM 811 C C . ARG A 1 98 ? -3.843 0.630 -19.963 1.00 93.44 98 ARG A C 1
ATOM 813 O O . ARG A 1 98 ? -5.033 0.939 -20.032 1.00 93.44 98 ARG A O 1
ATOM 820 N N . PRO A 1 99 ? -3.341 -0.028 -18.906 1.00 95.44 99 PRO A N 1
ATOM 821 C CA . PRO A 1 99 ? -4.144 -0.308 -17.726 1.00 95.44 99 PRO A CA 1
ATOM 822 C C . PRO A 1 99 ? -4.710 0.984 -17.136 1.00 95.44 99 PRO A C 1
ATOM 824 O O . PRO A 1 99 ? -3.986 1.975 -17.026 1.00 95.44 99 PRO A O 1
ATOM 827 N N . ASP A 1 100 ? -5.968 0.938 -16.706 1.00 94.38 100 ASP A N 1
ATOM 828 C CA . ASP A 1 100 ? -6.608 2.020 -15.961 1.00 94.38 100 ASP A CA 1
ATOM 829 C C . ASP A 1 100 ? -6.872 1.596 -14.513 1.00 94.38 100 ASP A C 1
ATOM 831 O O . ASP A 1 100 ? -7.069 0.409 -14.216 1.00 94.38 100 ASP A O 1
ATOM 835 N N . PHE A 1 101 ? -6.835 2.561 -13.599 1.00 93.69 101 PHE A N 1
ATOM 836 C CA . PHE A 1 101 ? -7.090 2.302 -12.193 1.00 93.69 101 PHE A CA 1
ATOM 837 C C . PHE A 1 101 ? -8.591 2.298 -11.937 1.00 93.69 101 PHE A C 1
ATOM 839 O O . PHE A 1 101 ? -9.238 3.339 -11.969 1.00 93.69 101 PHE A O 1
ATOM 846 N N . ARG A 1 102 ? -9.137 1.132 -11.594 1.00 84.31 102 ARG A N 1
ATOM 847 C CA . ARG A 1 102 ? -10.531 1.036 -11.155 1.00 84.31 102 ARG A CA 1
ATOM 848 C C . ARG A 1 102 ? -10.638 1.320 -9.664 1.00 84.31 102 ARG A C 1
ATOM 850 O O . ARG A 1 102 ? -10.186 0.531 -8.824 1.00 84.31 102 ARG A O 1
ATOM 857 N N . ALA A 1 103 ? -11.237 2.460 -9.336 1.00 71.31 103 ALA A N 1
ATOM 858 C CA . ALA A 1 103 ? -11.663 2.745 -7.976 1.00 71.31 103 ALA A CA 1
ATOM 859 C C . ALA A 1 103 ? -12.872 1.865 -7.598 1.00 71.31 103 ALA A C 1
ATOM 861 O O . ALA A 1 103 ? -13.463 1.183 -8.429 1.00 71.31 103 ALA A O 1
ATOM 862 N N . MET A 1 104 ? -13.208 1.816 -6.309 1.00 59.59 104 MET A N 1
ATOM 863 C CA . MET A 1 104 ? -14.330 1.009 -5.810 1.00 59.59 104 MET A CA 1
ATOM 864 C C . MET A 1 104 ? -15.642 1.417 -6.513 1.00 59.59 104 MET A C 1
ATOM 866 O O . MET A 1 104 ? -16.015 2.582 -6.420 1.00 59.59 104 MET A O 1
ATOM 870 N N . GLY A 1 105 ? -16.345 0.465 -7.145 1.00 58.62 105 GLY A N 1
ATOM 871 C CA . GLY A 1 105 ? -17.693 0.673 -7.703 1.00 58.62 105 GLY A CA 1
ATOM 872 C C . GLY A 1 105 ? -17.834 0.651 -9.232 1.00 58.62 105 GLY A C 1
ATOM 873 O O . GLY A 1 105 ? -18.950 0.860 -9.700 1.00 58.62 105 GLY A O 1
ATOM 874 N N . GLU A 1 106 ? -16.766 0.368 -9.987 1.00 40.16 106 GLU A N 1
ATOM 875 C CA . GLU A 1 106 ? -16.786 0.211 -11.459 1.00 40.16 106 GLU A CA 1
ATOM 876 C C . GLU A 1 106 ? -16.419 -1.202 -11.936 1.00 40.16 106 GLU A C 1
ATOM 878 O O . GLU A 1 106 ? -15.456 -1.800 -11.394 1.00 40.16 106 GLU A O 1
#

pLDDT: mean 92.92, std 8.7, range [40.16, 98.5]

Sequence (106 aa):
FEWKWYYAFQQVGDQTAEPLSRAYREGRIRRDRLAGTLAWLSPPALLTRTLQGIAGTSMMDSLAYEQRVRDFHAALRHYYYPRLFRDEVVSDESLGQRPDFRAMGE

Radius of gyration: 19.69 Å; chains: 1; bounding box: 42×19×56 Å

Foldseek 3Di:
DACLVVVVVVVVVCVVCVVVVVVVLVVLVVVLVVLCVCCVVPVVSPVVQVVCVVVCNHSVSVSVVVVLVVVLVVQQCVLVVVCRVVVNDCDPVSVVVRDDRDDPPD

Secondary structure (DSSP, 8-state):
--THHHHHHHHHHHHHHHHHHHHHHHHHHHHHHHHHHHHTT-HHHHHHHHHHHHTT-SHHHHHHHHHHHHHHHHHHHHHHHHHHHTT----HHHHHTS-----TT-